Protein AF-A0A2G4T6L5-F1 (afdb_monomer)

Mean predicted aligned error: 5.63 Å

Radius of gyration: 16.47 Å; Cα contacts (8 Å, |Δi|>4): 37; chains: 1; bounding box: 37×14×46 Å

pLDDT: mean 88.45, std 9.18, range [54.03, 96.38]

Sequence (74 aa):
MVATWLEFHKKLRLSIKQFWSVVKSKVKRNKFLEKESLMTRTSEACDSLYLSDFKGFISHPAKCFGKYLNKERL

Foldseek 3Di:
DVVLVVQLVVLLVVLVVVVVVQLVVQVVPDDDDPPDDPVNSSVVSVVPDDVVSVCVSCVVSVVSVVCVVVVDDD

Structure (mmCIF, N/CA/C/O backbone):
data_AF-A0A2G4T6L5-F1
#
_entry.id   AF-A0A2G4T6L5-F1
#
loop_
_atom_site.group_PDB
_atom_site.id
_atom_site.type_symbol
_atom_site.label_atom_id
_atom_site.label_alt_id
_atom_site.label_comp_id
_atom_site.label_asym_id
_atom_site.label_entity_id
_atom_site.label_seq_id
_at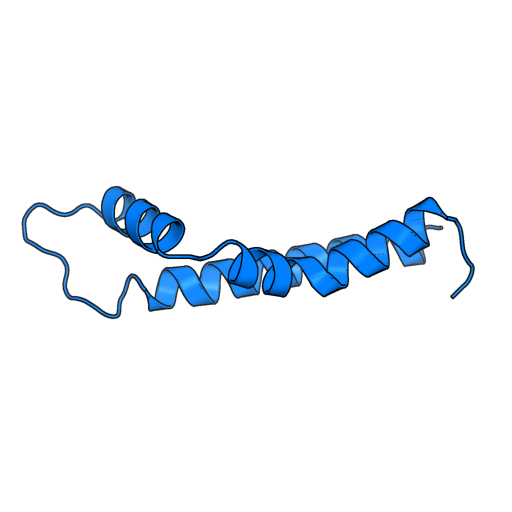om_site.pdbx_PDB_ins_code
_atom_site.Cartn_x
_atom_site.Cartn_y
_atom_site.Cartn_z
_atom_site.occupancy
_atom_site.B_iso_or_equiv
_atom_site.auth_seq_id
_atom_site.auth_comp_id
_atom_site.auth_asym_id
_atom_site.auth_atom_id
_atom_site.pdbx_PDB_model_num
ATOM 1 N N . MET A 1 1 ? 24.273 3.992 -16.760 1.00 62.00 1 MET A N 1
ATOM 2 C CA . MET A 1 1 ? 24.015 2.876 -15.820 1.00 62.00 1 MET A CA 1
ATOM 3 C C . MET A 1 1 ? 23.793 3.359 -14.384 1.00 62.00 1 MET A C 1
ATOM 5 O O . MET A 1 1 ? 22.776 2.997 -13.815 1.00 62.00 1 MET A O 1
ATOM 9 N N . VAL A 1 2 ? 24.647 4.222 -13.811 1.00 73.19 2 VAL A N 1
ATOM 10 C CA . VAL A 1 2 ? 24.432 4.764 -12.443 1.00 73.19 2 VAL A CA 1
ATOM 11 C C . VAL A 1 2 ? 23.160 5.626 -12.336 1.00 73.19 2 VAL A C 1
ATOM 13 O O . VAL A 1 2 ? 22.380 5.471 -11.400 1.00 73.19 2 VAL A O 1
ATOM 16 N N . ALA A 1 3 ? 22.897 6.480 -13.331 1.00 78.19 3 ALA A N 1
ATOM 17 C CA . ALA A 1 3 ? 21.721 7.354 -13.334 1.00 78.19 3 ALA A CA 1
ATOM 18 C C . ALA A 1 3 ? 20.384 6.585 -13.375 1.00 78.19 3 ALA A C 1
ATOM 20 O O . ALA A 1 3 ? 19.459 6.919 -12.642 1.00 78.19 3 A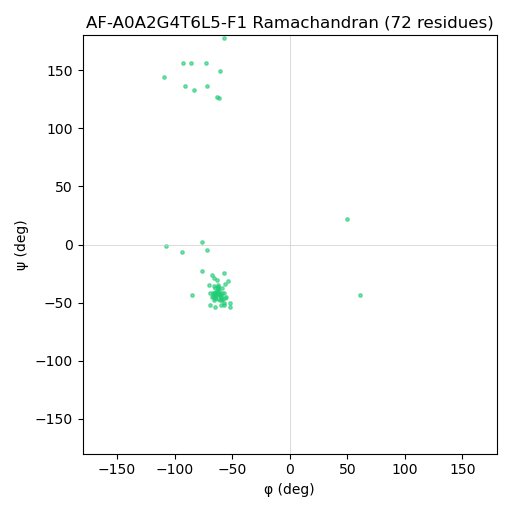LA A O 1
ATOM 21 N N . THR A 1 4 ? 20.283 5.520 -14.178 1.00 79.06 4 THR A N 1
ATOM 22 C CA . THR A 1 4 ? 19.048 4.727 -14.316 1.00 79.06 4 THR A CA 1
ATOM 23 C C . THR A 1 4 ? 18.733 3.905 -13.064 1.00 79.06 4 THR A C 1
ATOM 25 O O . THR A 1 4 ? 17.567 3.787 -12.692 1.00 79.06 4 THR A O 1
ATOM 28 N N . TRP A 1 5 ? 19.758 3.408 -12.364 1.00 79.94 5 TRP A N 1
ATOM 29 C CA . TRP A 1 5 ? 19.595 2.736 -11.071 1.00 79.94 5 TRP A CA 1
ATOM 30 C C . TRP A 1 5 ? 19.121 3.697 -9.971 1.00 79.94 5 TRP A C 1
ATOM 32 O O . TRP A 1 5 ? 18.184 3.394 -9.231 1.00 79.94 5 TRP A O 1
ATOM 42 N N . LEU A 1 6 ? 19.716 4.895 -9.905 1.00 87.00 6 LEU A N 1
ATOM 43 C CA . LEU A 1 6 ? 19.311 5.921 -8.946 1.00 87.00 6 LEU A CA 1
ATOM 44 C C . LEU A 1 6 ? 17.857 6.365 -9.171 1.00 87.00 6 LEU A C 1
ATOM 46 O O . LEU A 1 6 ? 17.103 6.517 -8.209 1.00 87.00 6 LEU A O 1
ATOM 50 N N . GLU A 1 7 ? 17.443 6.542 -10.428 1.00 86.38 7 GLU A N 1
ATOM 51 C CA . GLU A 1 7 ? 16.057 6.882 -10.763 1.00 86.38 7 GLU A CA 1
ATOM 52 C C . GLU A 1 7 ? 15.070 5.768 -10.395 1.00 86.38 7 GLU A C 1
ATOM 54 O O . GLU A 1 7 ? 14.023 6.054 -9.809 1.00 86.38 7 GLU A O 1
ATOM 59 N N . PHE A 1 8 ? 15.414 4.499 -10.636 1.00 87.81 8 PHE A N 1
ATOM 60 C CA . PHE A 1 8 ? 14.611 3.370 -10.162 1.00 87.81 8 PHE A CA 1
ATOM 61 C C . PHE A 1 8 ? 14.426 3.410 -8.637 1.00 87.81 8 PHE A C 1
ATOM 63 O O . PHE A 1 8 ? 13.293 3.377 -8.153 1.00 87.81 8 PHE A O 1
ATOM 70 N N . HIS A 1 9 ? 15.514 3.567 -7.878 1.00 88.81 9 HIS A N 1
ATOM 71 C CA . HIS A 1 9 ? 15.456 3.59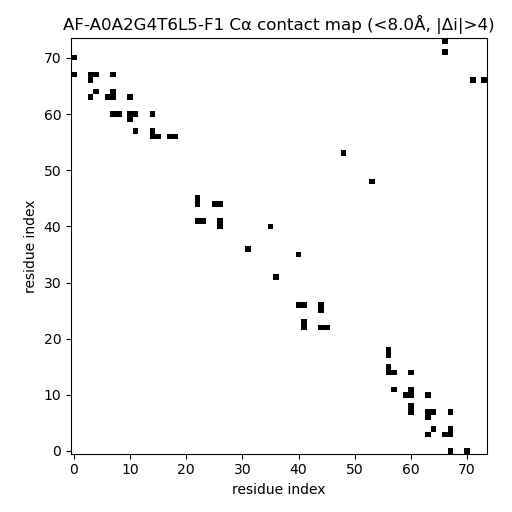5 -6.417 1.00 88.81 9 HIS A CA 1
ATOM 72 C C . HIS A 1 9 ? 14.645 4.790 -5.884 1.00 88.81 9 HIS A C 1
ATOM 74 O O . HIS A 1 9 ? 13.838 4.648 -4.959 1.00 88.81 9 HIS A O 1
ATOM 80 N N . LYS A 1 10 ? 14.788 5.973 -6.500 1.00 92.31 10 LYS A N 1
ATOM 81 C CA . LYS A 1 10 ? 13.964 7.150 -6.176 1.00 92.31 10 LYS A CA 1
ATOM 82 C C . LYS A 1 10 ? 12.476 6.870 -6.393 1.00 92.31 10 LYS A C 1
ATOM 84 O O . LYS A 1 10 ? 11.676 7.175 -5.507 1.00 92.31 10 LYS A O 1
ATOM 89 N N . LYS A 1 11 ? 12.099 6.294 -7.542 1.00 92.44 11 LYS A N 1
ATOM 90 C CA . LYS A 1 11 ? 10.698 5.971 -7.862 1.00 92.44 11 LYS A CA 1
ATOM 91 C C . LYS A 1 11 ? 10.137 4.903 -6.929 1.00 92.44 11 LYS A C 1
ATOM 93 O O . LYS A 1 11 ? 9.039 5.091 -6.418 1.00 92.44 11 LYS A O 1
ATOM 98 N N . LEU A 1 12 ? 10.907 3.862 -6.617 1.00 93.25 12 LEU A N 1
ATOM 99 C CA . LEU A 1 12 ? 10.502 2.826 -5.667 1.00 93.25 12 LEU A CA 1
ATOM 100 C C . LEU A 1 12 ? 10.217 3.418 -4.278 1.00 93.25 12 LEU A C 1
ATOM 102 O O . LEU A 1 12 ? 9.182 3.136 -3.675 1.00 93.25 12 LEU A O 1
ATOM 106 N N . ARG A 1 13 ? 11.088 4.314 -3.793 1.00 94.56 13 ARG A N 1
ATOM 107 C CA . ARG A 1 13 ? 10.884 4.990 -2.505 1.00 94.56 13 ARG A CA 1
ATOM 108 C C . ARG A 1 13 ? 9.619 5.854 -2.490 1.00 94.56 13 ARG A C 1
ATOM 110 O O . ARG A 1 13 ? 8.953 5.936 -1.460 1.00 94.56 13 ARG A O 1
ATOM 117 N N . LEU A 1 14 ? 9.286 6.514 -3.602 1.00 94.62 14 LEU A N 1
ATOM 118 C CA . LEU A 1 14 ? 8.049 7.295 -3.726 1.00 94.62 14 LEU A CA 1
ATOM 119 C C . LEU A 1 14 ? 6.807 6.398 -3.678 1.00 94.62 14 LEU A C 1
ATOM 121 O O 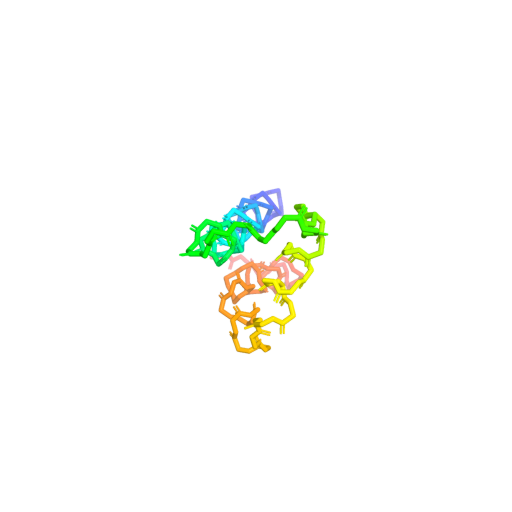. LEU A 1 14 ? 5.866 6.725 -2.959 1.00 94.62 14 LEU A O 1
ATOM 125 N N . SER A 1 15 ? 6.838 5.249 -4.351 1.00 95.88 15 SER A N 1
ATOM 126 C CA . SER A 1 15 ? 5.752 4.264 -4.318 1.00 95.88 15 SER A CA 1
ATOM 127 C C . SER A 1 15 ? 5.504 3.725 -2.909 1.00 95.88 15 SER A C 1
ATOM 129 O O . SER A 1 15 ? 4.360 3.672 -2.466 1.00 95.88 15 SER A O 1
ATOM 131 N N . ILE A 1 16 ? 6.567 3.425 -2.153 1.00 95.12 16 ILE A N 1
ATOM 132 C CA . ILE A 1 16 ? 6.459 3.008 -0.743 1.00 95.12 16 ILE A CA 1
ATOM 133 C C . ILE A 1 16 ? 5.823 4.118 0.109 1.00 95.12 16 ILE A C 1
ATOM 135 O O . ILE A 1 16 ? 4.958 3.852 0.944 1.00 95.12 16 ILE A O 1
ATOM 139 N N . LYS A 1 17 ? 6.212 5.383 -0.108 1.00 96.06 17 LYS A N 1
ATOM 140 C CA . LYS A 1 17 ? 5.600 6.524 0.592 1.00 96.06 17 LYS A CA 1
ATOM 141 C C . LYS A 1 17 ? 4.111 6.671 0.266 1.00 96.06 17 LYS A C 1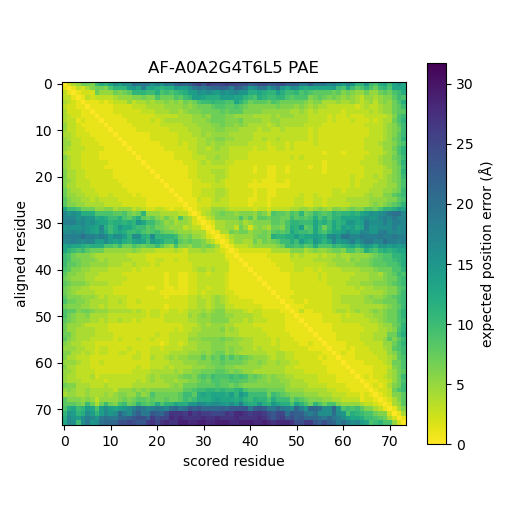
ATOM 143 O O . LYS A 1 17 ? 3.329 6.938 1.176 1.00 96.06 17 LYS A O 1
ATOM 148 N N . GLN A 1 18 ? 3.723 6.498 -0.998 1.00 95.94 18 GLN A N 1
ATOM 149 C CA . GLN A 1 18 ? 2.323 6.559 -1.430 1.00 95.94 18 GLN A CA 1
ATOM 150 C C . GLN A 1 18 ? 1.495 5.424 -0.826 1.00 95.94 18 GLN A C 1
ATOM 152 O O . GLN A 1 18 ? 0.445 5.696 -0.246 1.00 95.94 18 GLN A O 1
ATOM 157 N N . PHE A 1 19 ? 2.006 4.191 -0.867 1.00 96.38 19 PHE A N 1
ATOM 158 C CA . PHE A 1 19 ? 1.390 3.033 -0.218 1.00 96.38 19 PHE A CA 1
ATOM 159 C C . PHE A 1 19 ? 1.082 3.322 1.258 1.00 96.38 19 PHE A C 1
ATOM 161 O O . PHE A 1 19 ? -0.069 3.256 1.690 1.00 96.38 19 PHE A O 1
ATOM 168 N N . TRP A 1 20 ? 2.089 3.761 2.021 1.00 96.25 20 TRP A N 1
ATOM 169 C CA . TRP A 1 20 ? 1.897 4.071 3.436 1.00 96.25 20 TRP A CA 1
ATOM 170 C C . TRP A 1 20 ? 0.974 5.263 3.675 1.00 96.25 20 TRP A C 1
ATOM 172 O O . TRP A 1 20 ? 0.325 5.322 4.716 1.00 96.25 20 TRP A O 1
ATOM 182 N N . SER A 1 21 ? 0.895 6.221 2.750 1.00 96.12 21 SER A N 1
ATOM 183 C CA . SER A 1 21 ? -0.088 7.305 2.831 1.00 96.12 21 SER A CA 1
ATOM 184 C C . SER A 1 21 ? -1.512 6.748 2.815 1.00 96.12 21 SER A C 1
ATOM 186 O O . SER A 1 21 ? -2.306 7.092 3.686 1.00 96.12 21 SER A O 1
ATOM 188 N N . VAL A 1 22 ? -1.812 5.836 1.885 1.00 95.31 22 VAL A N 1
ATOM 189 C CA . VAL A 1 22 ? -3.137 5.213 1.753 1.00 95.31 22 VAL A CA 1
ATOM 190 C C . VAL A 1 22 ? -3.467 4.335 2.959 1.00 95.31 22 VAL A C 1
ATOM 192 O O . VAL A 1 22 ? -4.537 4.492 3.546 1.00 95.31 22 VAL A O 1
ATOM 195 N N . VAL A 1 23 ? -2.544 3.463 3.380 1.00 95.56 23 VAL A N 1
ATOM 196 C CA . VAL A 1 23 ? -2.741 2.589 4.552 1.00 95.56 23 VAL A CA 1
ATOM 197 C C . VAL A 1 23 ? -3.003 3.418 5.809 1.00 95.56 23 VAL A C 1
ATOM 199 O O . VAL A 1 23 ? -3.982 3.180 6.514 1.00 95.56 23 VAL A O 1
ATOM 202 N N . LYS A 1 24 ? -2.204 4.465 6.057 1.00 95.00 24 LYS A N 1
ATOM 203 C CA . LYS A 1 24 ? -2.409 5.366 7.205 1.00 95.00 24 LYS A CA 1
ATOM 204 C C . LYS A 1 24 ? -3.735 6.118 7.151 1.00 95.00 24 LYS A C 1
ATOM 206 O O . LYS A 1 24 ? -4.245 6.467 8.208 1.00 95.00 24 LYS A O 1
ATOM 211 N N . SER A 1 25 ? -4.257 6.410 5.962 1.00 94.62 25 SER A N 1
ATOM 212 C CA . SER A 1 25 ? -5.580 7.018 5.794 1.00 94.62 25 SER A CA 1
ATOM 213 C C . SER A 1 25 ? -6.732 6.029 5.998 1.00 94.62 25 SER A C 1
ATOM 215 O O . SER A 1 25 ? -7.838 6.481 6.274 1.00 94.62 25 SER A O 1
ATOM 217 N N . LYS A 1 26 ? -6.506 4.716 5.844 1.00 93.44 26 LYS A N 1
ATOM 218 C CA . LYS A 1 26 ? -7.496 3.645 6.092 1.00 93.44 26 LYS A CA 1
ATOM 219 C C . LYS A 1 26 ? -7.555 3.214 7.563 1.00 93.44 26 LYS A C 1
ATOM 221 O O . LYS A 1 26 ? -8.640 3.172 8.137 1.00 93.44 26 LYS A O 1
ATOM 226 N N . VAL A 1 27 ? -6.393 3.056 8.210 1.00 92.94 27 VAL A N 1
ATOM 227 C CA . VAL A 1 27 ? -6.245 3.325 9.662 1.00 92.94 27 VAL A CA 1
ATOM 228 C C . VAL A 1 27 ? -6.679 4.796 9.881 1.00 92.94 27 VAL A C 1
ATOM 230 O O . VAL A 1 27 ? -7.000 5.451 8.922 1.00 92.94 27 VAL A O 1
ATOM 233 N N . LYS A 1 28 ? -6.749 5.445 11.037 1.00 89.94 28 LYS A N 1
ATOM 234 C CA . LYS A 1 28 ? -7.276 6.841 11.184 1.00 89.94 28 LYS A CA 1
ATOM 235 C C . LYS A 1 28 ? -8.748 7.107 10.787 1.00 89.94 28 LYS A C 1
ATOM 237 O O . LYS A 1 28 ? -9.392 7.819 11.544 1.00 89.94 28 LYS A O 1
ATOM 242 N N . ARG A 1 29 ? -9.295 6.605 9.667 1.00 85.62 29 ARG A N 1
ATOM 243 C CA . ARG A 1 29 ? -10.691 6.849 9.234 1.00 85.62 29 ARG A CA 1
ATOM 244 C C . ARG A 1 29 ? -11.711 6.381 10.271 1.00 85.62 29 ARG A C 1
ATOM 246 O O . ARG A 1 29 ? -12.694 7.074 10.497 1.00 85.62 29 ARG A O 1
ATOM 253 N N . ASN A 1 30 ? -11.440 5.259 10.933 1.00 79.81 30 ASN A N 1
ATOM 254 C CA . ASN A 1 30 ? -12.300 4.706 11.977 1.00 79.81 30 ASN A CA 1
ATOM 255 C C . ASN A 1 30 ? -11.638 4.849 13.355 1.00 79.81 30 ASN A C 1
ATOM 257 O O . ASN A 1 30 ? -10.418 4.677 13.477 1.00 79.81 30 ASN A O 1
ATOM 261 N N . LYS A 1 31 ? -12.429 5.099 14.406 1.00 83.81 31 LYS A N 1
ATOM 262 C CA . LYS A 1 31 ? -11.950 4.969 15.794 1.00 83.81 31 LYS A CA 1
ATOM 263 C C . LYS A 1 31 ? -11.512 3.524 16.051 1.00 83.81 31 LYS A C 1
ATOM 265 O O . LYS A 1 31 ? -12.004 2.611 15.395 1.00 83.81 31 LYS A O 1
ATOM 270 N N . PHE A 1 32 ? -10.536 3.345 16.934 1.00 85.00 32 PHE A N 1
ATOM 271 C CA . PHE A 1 32 ? -10.139 2.015 17.388 1.00 85.00 32 PHE A CA 1
ATOM 272 C C . PHE A 1 32 ? -11.234 1.456 18.291 1.00 85.00 32 PHE A C 1
ATOM 274 O O . PHE A 1 32 ? -11.752 2.187 19.139 1.00 85.00 32 PHE A O 1
ATOM 281 N N . LEU A 1 33 ? -11.578 0.184 18.110 1.00 83.62 33 LEU A N 1
ATOM 282 C CA . LEU A 1 33 ? -12.358 -0.537 19.111 1.00 83.62 33 LEU A CA 1
ATOM 283 C C . LEU A 1 33 ? -11.480 -0.840 20.331 1.00 83.62 33 LEU A C 1
ATOM 285 O O . LEU A 1 33 ? -10.260 -0.936 20.226 1.00 83.62 33 LEU A O 1
ATOM 289 N N . GLU A 1 34 ? -12.107 -1.038 21.487 1.00 80.25 34 GLU A N 1
ATOM 290 C CA . GLU A 1 34 ? -11.430 -1.237 22.778 1.00 80.25 34 GLU A CA 1
ATOM 291 C C . GLU A 1 34 ? -10.450 -2.432 22.785 1.00 80.25 34 GLU A C 1
ATOM 293 O O . GLU A 1 34 ? -9.489 -2.448 23.548 1.00 80.25 34 GLU A O 1
ATOM 298 N N . LYS A 1 35 ? -10.665 -3.415 21.896 1.00 84.81 35 LYS A N 1
ATOM 299 C CA . LYS A 1 35 ? -9.834 -4.624 21.737 1.00 84.81 35 LYS A CA 1
ATOM 300 C C . LYS A 1 35 ? -8.973 -4.642 20.466 1.00 84.81 35 LYS A C 1
ATOM 302 O O . LYS A 1 35 ? -8.251 -5.610 20.240 1.00 84.81 35 LYS A O 1
ATOM 307 N N . GLU A 1 36 ? -9.051 -3.620 19.615 1.00 87.19 36 GLU A N 1
ATOM 308 C CA . GLU A 1 36 ? -8.277 -3.574 18.372 1.00 87.19 36 GLU A CA 1
ATOM 309 C C . GLU A 1 36 ? -6.856 -3.063 18.609 1.00 87.19 36 GLU A C 1
ATOM 311 O O . GLU A 1 36 ? -6.638 -2.013 19.215 1.00 87.19 36 GLU A O 1
ATOM 316 N N . SER A 1 37 ? -5.875 -3.764 18.041 1.00 90.19 37 SER A N 1
ATOM 317 C CA . SER A 1 37 ? -4.491 -3.298 18.013 1.00 90.19 37 SER A CA 1
ATOM 318 C C . SER A 1 37 ? -4.182 -2.520 16.729 1.00 90.19 37 SER A C 1
ATOM 320 O O . SER A 1 37 ? -4.792 -2.731 15.676 1.00 90.19 37 SER A O 1
ATOM 322 N N . LEU A 1 38 ? -3.164 -1.652 16.781 1.00 91.94 38 LEU A N 1
ATOM 323 C CA . LEU A 1 38 ? -2.619 -0.993 15.585 1.00 91.94 38 LEU A CA 1
ATOM 324 C C . LEU A 1 38 ? -2.164 -2.008 14.528 1.00 91.94 38 LEU A C 1
ATOM 326 O O . LEU A 1 38 ? -2.296 -1.741 13.334 1.00 91.94 38 LEU A O 1
ATOM 330 N N . MET A 1 39 ? -1.657 -3.163 14.963 1.00 93.12 39 MET A N 1
ATOM 331 C CA . MET A 1 39 ? -1.205 -4.230 14.077 1.00 93.12 39 MET A CA 1
ATOM 332 C C . MET A 1 39 ? -2.375 -4.812 13.282 1.00 93.12 39 MET A C 1
ATOM 334 O O . MET A 1 39 ? -2.335 -4.772 12.057 1.00 93.12 39 MET A O 1
ATOM 338 N N . THR A 1 40 ? -3.440 -5.250 13.961 1.00 93.31 40 THR A N 1
ATOM 339 C CA . THR A 1 40 ? -4.640 -5.832 13.331 1.00 93.31 40 THR A CA 1
ATOM 340 C C . THR A 1 40 ? -5.243 -4.877 12.303 1.00 93.31 40 THR A C 1
ATOM 342 O O . THR A 1 40 ? -5.478 -5.245 11.158 1.00 93.31 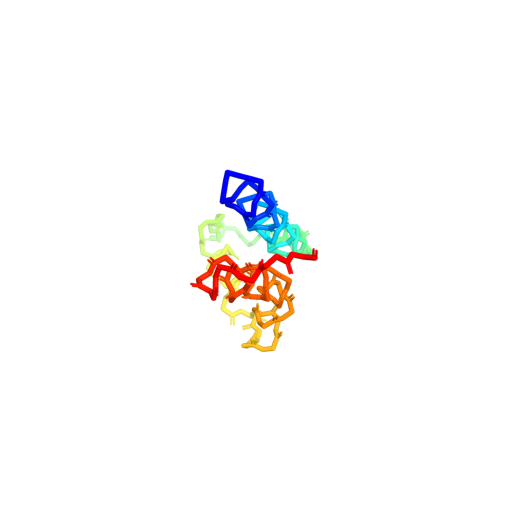40 THR A O 1
ATOM 345 N N . ARG A 1 41 ? -5.358 -3.599 12.670 1.00 92.56 41 ARG A N 1
ATOM 346 C CA . ARG A 1 41 ? -5.865 -2.531 11.801 1.00 92.56 41 ARG A CA 1
ATOM 347 C C . ARG A 1 41 ? -4.982 -2.236 10.598 1.00 92.56 41 ARG A C 1
ATOM 349 O O . ARG A 1 41 ? -5.477 -1.856 9.540 1.00 92.56 41 ARG A O 1
ATOM 356 N N . THR A 1 42 ? -3.668 -2.338 10.770 1.00 94.62 42 THR A N 1
ATOM 357 C CA . THR A 1 42 ? -2.728 -2.162 9.660 1.00 94.62 42 THR A CA 1
ATOM 358 C C . THR A 1 42 ? -2.850 -3.331 8.690 1.00 94.62 42 THR A C 1
ATOM 360 O O . THR A 1 42 ? -2.895 -3.086 7.488 1.00 94.62 42 THR A O 1
ATOM 363 N N . SER A 1 43 ? -2.978 -4.563 9.195 1.00 94.56 43 SER A N 1
ATOM 364 C CA . SER A 1 43 ? -3.235 -5.748 8.370 1.00 94.56 43 SER A CA 1
ATOM 365 C C . SER A 1 43 ? -4.539 -5.611 7.587 1.00 94.56 43 SER A C 1
ATOM 367 O O . SER A 1 43 ? -4.505 -5.649 6.365 1.00 94.56 43 SER A O 1
ATOM 369 N N . GLU A 1 44 ? -5.655 -5.292 8.245 1.00 93.88 44 GLU A N 1
ATOM 370 C CA . GLU A 1 44 ? -6.948 -5.074 7.575 1.00 93.88 44 GLU A CA 1
ATOM 371 C C . GLU A 1 44 ? -6.893 -3.946 6.534 1.00 93.88 44 GLU A C 1
ATOM 373 O O . GLU A 1 44 ? -7.439 -4.055 5.433 1.00 93.88 44 GLU A O 1
ATOM 378 N N . ALA A 1 45 ? -6.212 -2.840 6.850 1.00 94.75 45 ALA A N 1
ATOM 379 C CA . ALA A 1 45 ? -6.030 -1.745 5.906 1.00 94.75 45 ALA A CA 1
ATOM 380 C C . ALA A 1 45 ? -5.234 -2.184 4.667 1.00 94.75 45 ALA A C 1
ATOM 382 O O . ALA A 1 45 ? -5.581 -1.755 3.565 1.00 94.75 45 ALA A O 1
ATOM 383 N N . CYS A 1 46 ? -4.215 -3.031 4.833 1.00 95.31 46 CYS A N 1
ATOM 384 C CA . CYS A 1 46 ? -3.468 -3.638 3.733 1.00 95.31 46 CYS A CA 1
ATOM 385 C C . CYS A 1 46 ? -4.325 -4.628 2.931 1.00 95.31 46 CYS A C 1
ATOM 387 O O . CYS A 1 46 ? -4.338 -4.537 1.707 1.00 95.31 46 CYS A O 1
ATOM 389 N N . ASP A 1 47 ? -5.079 -5.503 3.598 1.00 95.19 47 ASP A N 1
ATOM 390 C CA . ASP A 1 47 ? -5.926 -6.525 2.963 1.00 95.19 47 ASP A CA 1
ATOM 391 C C . ASP A 1 47 ? -7.105 -5.909 2.195 1.00 95.19 47 ASP A C 1
ATOM 393 O O . ASP A 1 47 ? -7.581 -6.455 1.204 1.00 95.19 47 ASP A O 1
ATOM 397 N N . SER A 1 48 ? -7.546 -4.716 2.601 1.00 94.81 48 SER A N 1
ATOM 398 C CA . SER A 1 48 ? -8.573 -3.940 1.895 1.00 94.81 48 SER A CA 1
ATOM 399 C C . SER A 1 48 ? -8.083 -3.237 0.617 1.00 94.81 48 SER A C 1
ATOM 401 O O . SER A 1 48 ? -8.830 -2.439 0.036 1.00 94.81 48 SER A O 1
ATOM 403 N N . LEU A 1 49 ? -6.816 -3.416 0.23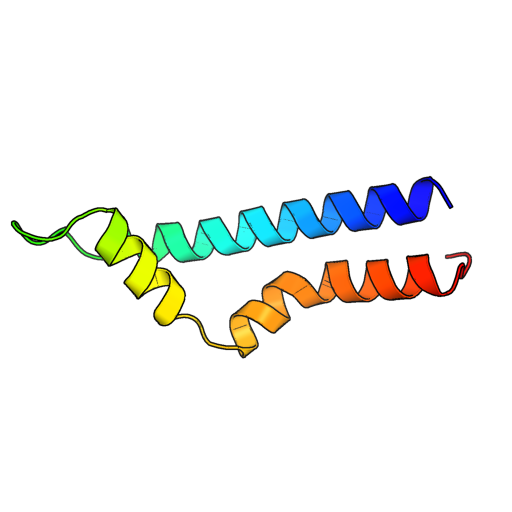0 1.00 95.12 49 LEU A N 1
ATOM 404 C CA . LEU A 1 49 ? -6.265 -2.899 -1.023 1.00 95.12 49 LEU A CA 1
ATOM 405 C C . LEU A 1 49 ? -6.425 -3.936 -2.129 1.00 95.12 49 LEU A C 1
ATOM 407 O O . LEU A 1 49 ? -6.125 -5.114 -1.959 1.00 95.12 49 LEU A O 1
ATOM 411 N N . TYR A 1 50 ? -6.835 -3.476 -3.303 1.00 94.75 50 TYR A N 1
ATOM 412 C CA . TYR A 1 50 ? -6.957 -4.326 -4.475 1.00 94.75 50 TYR A CA 1
ATOM 413 C C . TYR A 1 50 ? -5.619 -4.435 -5.203 1.00 94.75 50 TYR A C 1
ATOM 415 O O . TYR A 1 50 ? -4.789 -3.525 -5.180 1.00 94.75 50 TYR A O 1
ATOM 423 N N . LEU A 1 51 ? -5.433 -5.516 -5.966 1.00 93.06 51 LEU A N 1
ATOM 424 C CA . LEU A 1 51 ? -4.266 -5.679 -6.841 1.00 93.06 51 LEU A CA 1
ATOM 425 C C . LEU A 1 51 ? -4.076 -4.482 -7.798 1.00 93.06 51 LEU A C 1
ATOM 427 O O . LEU A 1 51 ? -2.948 -4.138 -8.152 1.00 93.06 51 LEU A O 1
ATOM 431 N N . SER A 1 52 ? -5.167 -3.826 -8.207 1.00 93.75 52 SER A N 1
ATOM 432 C CA . SER A 1 52 ? -5.136 -2.596 -9.007 1.00 93.75 52 SER A CA 1
ATOM 433 C C . SER A 1 52 ? -4.453 -1.430 -8.290 1.00 93.75 52 SER A C 1
ATOM 435 O O . SER A 1 52 ? -3.719 -0.684 -8.936 1.00 93.75 52 SER A O 1
ATOM 437 N N . ASP A 1 53 ? -4.627 -1.301 -6.973 1.00 93.94 53 ASP A N 1
ATOM 438 C CA . ASP A 1 53 ? -3.968 -0.265 -6.173 1.00 93.94 53 ASP A CA 1
ATOM 439 C C . ASP A 1 53 ? -2.453 -0.490 -6.179 1.00 93.94 53 ASP A C 1
ATOM 441 O O . ASP A 1 53 ? -1.678 0.423 -6.474 1.00 93.94 53 ASP A O 1
ATOM 445 N N . PHE A 1 54 ? -2.028 -1.744 -5.973 1.00 92.25 54 PHE A N 1
ATOM 446 C CA . PHE A 1 54 ? -0.619 -2.131 -6.049 1.00 92.25 54 PHE A CA 1
ATOM 447 C C . PHE A 1 54 ? -0.021 -1.857 -7.428 1.00 92.25 54 PHE A C 1
ATOM 449 O O . PHE A 1 54 ? 1.056 -1.264 -7.506 1.00 92.25 54 PHE A O 1
ATOM 456 N N . LYS A 1 55 ? -0.731 -2.206 -8.512 1.00 93.44 55 LYS A N 1
ATOM 457 C CA . LYS A 1 55 ? -0.326 -1.858 -9.887 1.00 93.44 55 LYS A CA 1
ATOM 458 C C . LYS A 1 55 ? -0.154 -0.349 -10.058 1.00 93.44 55 LYS A C 1
ATOM 460 O O . LYS A 1 55 ? 0.831 0.074 -10.662 1.00 93.44 55 LYS A O 1
ATOM 465 N N . GLY A 1 56 ? -1.056 0.455 -9.495 1.00 93.75 56 GLY A N 1
ATOM 466 C CA . GLY A 1 56 ? -0.938 1.912 -9.465 1.00 93.75 56 GLY A CA 1
ATOM 467 C C . GLY A 1 56 ? 0.360 2.368 -8.798 1.00 93.75 56 GLY A C 1
ATOM 468 O O . GLY A 1 56 ? 1.141 3.094 -9.419 1.00 93.75 56 GLY A O 1
ATOM 469 N N . PHE A 1 57 ? 0.642 1.870 -7.588 1.00 93.50 57 PHE A N 1
ATOM 470 C CA . PHE A 1 57 ? 1.848 2.224 -6.832 1.00 93.50 57 PHE A CA 1
ATOM 471 C C . PHE A 1 57 ? 3.136 1.844 -7.571 1.00 93.50 57 PHE A C 1
ATOM 473 O O . PHE A 1 57 ? 4.077 2.636 -7.593 1.00 93.50 57 PHE A O 1
ATOM 480 N N . ILE A 1 58 ? 3.202 0.661 -8.192 1.00 94.62 58 ILE A N 1
ATOM 481 C CA . ILE A 1 58 ? 4.446 0.145 -8.793 1.00 94.62 58 ILE A CA 1
ATOM 482 C C . ILE A 1 58 ? 4.616 0.469 -10.282 1.00 94.62 58 ILE A C 1
ATOM 484 O O . ILE A 1 58 ? 5.682 0.205 -10.834 1.00 94.62 58 ILE A O 1
ATOM 488 N N . SER A 1 59 ? 3.610 1.048 -10.938 1.00 93.44 59 SER A N 1
ATOM 489 C CA . SER A 1 59 ? 3.609 1.308 -12.387 1.00 93.44 59 SER A CA 1
ATOM 490 C C . SER A 1 59 ? 4.865 2.051 -12.870 1.00 93.44 59 SER A C 1
ATOM 492 O O . SER A 1 59 ? 5.555 1.619 -13.797 1.00 93.44 59 SER A O 1
ATOM 494 N N . HIS A 1 60 ? 5.211 3.151 -12.201 1.00 90.56 60 HIS A N 1
ATOM 495 C CA . HIS A 1 60 ? 6.380 3.963 -12.523 1.00 90.56 60 HIS A CA 1
ATOM 496 C C . HIS A 1 60 ? 7.721 3.277 -12.222 1.00 90.56 60 HIS A C 1
ATOM 498 O O . HIS A 1 60 ? 8.555 3.235 -13.132 1.00 90.56 60 HIS A O 1
ATOM 504 N N . PRO A 1 61 ? 7.983 2.744 -11.008 1.00 92.31 61 PRO A N 1
ATOM 505 C CA . PRO A 1 61 ? 9.238 2.043 -10.754 1.00 92.31 61 PRO A CA 1
ATOM 506 C C . PRO A 1 61 ? 9.402 0.797 -11.627 1.00 92.31 61 PRO A C 1
ATOM 508 O O . PRO A 1 61 ? 10.513 0.564 -12.087 1.00 92.31 61 PRO A O 1
ATOM 511 N N . ALA A 1 62 ? 8.334 0.057 -11.945 1.00 91.06 62 ALA A N 1
ATOM 512 C CA . ALA A 1 62 ? 8.402 -1.081 -12.866 1.00 91.06 62 ALA A CA 1
ATOM 513 C C . ALA A 1 62 ? 8.868 -0.654 -14.269 1.00 91.06 62 ALA A C 1
ATOM 515 O O . ALA A 1 62 ? 9.764 -1.270 -14.844 1.00 91.06 62 ALA A O 1
ATOM 516 N N . LYS A 1 63 ? 8.341 0.464 -14.790 1.00 89.00 63 LYS A N 1
ATOM 517 C CA . LYS A 1 63 ? 8.794 1.039 -16.067 1.00 89.00 63 LYS A CA 1
ATOM 518 C C . LYS A 1 63 ? 10.264 1.473 -16.019 1.00 89.00 63 LYS A C 1
ATOM 520 O O . LYS A 1 63 ? 11.007 1.226 -16.966 1.00 89.00 63 LYS A O 1
ATOM 525 N N . CYS A 1 64 ? 10.699 2.116 -14.933 1.00 87.75 64 CYS A N 1
ATOM 526 C CA . CYS A 1 64 ? 12.103 2.507 -14.748 1.00 87.75 64 CYS A CA 1
ATOM 527 C C . CYS A 1 64 ? 13.034 1.294 -14.627 1.00 87.75 64 CYS A C 1
ATOM 529 O O . CYS A 1 64 ? 14.140 1.323 -15.160 1.00 87.75 64 CYS A O 1
ATOM 531 N N . PHE A 1 65 ? 12.578 0.232 -13.963 1.00 88.31 65 PHE A N 1
ATOM 532 C CA . PHE A 1 65 ? 13.322 -1.013 -13.824 1.00 88.31 65 PHE A CA 1
ATOM 533 C C . PHE A 1 65 ? 13.524 -1.705 -15.173 1.00 88.31 65 PHE A C 1
ATOM 535 O O . PHE A 1 65 ? 14.646 -2.086 -15.487 1.00 88.31 65 PHE A O 1
ATOM 542 N N . GLY A 1 66 ? 12.485 -1.774 -16.013 1.00 87.25 66 GLY A 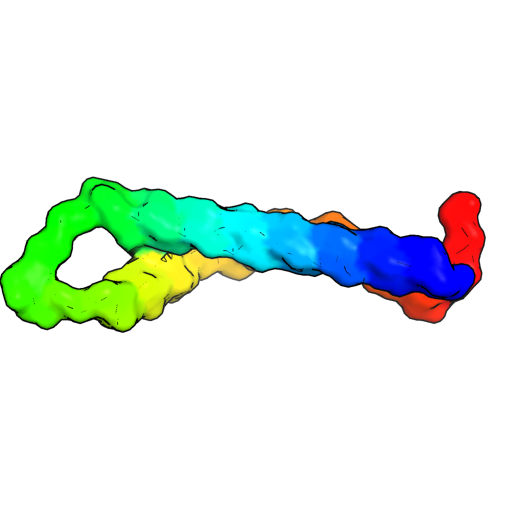N 1
ATOM 543 C CA . GLY A 1 66 ? 12.604 -2.300 -17.378 1.00 87.25 66 GLY A CA 1
ATOM 544 C C . GLY A 1 66 ? 13.662 -1.559 -18.203 1.00 87.25 66 GLY A C 1
ATOM 545 O O . GLY A 1 66 ? 14.544 -2.186 -18.781 1.00 87.25 66 GLY A O 1
ATOM 546 N N . LYS A 1 67 ? 13.663 -0.218 -18.160 1.00 83.19 67 LYS A N 1
ATOM 547 C CA . LYS A 1 67 ? 14.701 0.601 -18.818 1.00 83.19 67 LYS A CA 1
ATOM 548 C C . LYS A 1 67 ? 16.106 0.335 -18.273 1.00 83.19 67 LYS A C 1
ATOM 550 O O . LYS A 1 67 ? 17.070 0.302 -19.033 1.00 83.19 67 LYS A O 1
ATOM 555 N N . TYR A 1 68 ? 16.231 0.160 -16.955 1.00 81.06 68 TYR A N 1
ATOM 556 C CA . TYR A 1 68 ? 17.501 -0.198 -16.323 1.00 81.06 68 TYR A CA 1
ATOM 557 C C . TYR A 1 68 ? 18.011 -1.560 -16.817 1.00 81.06 68 TYR A C 1
ATOM 559 O O . TYR A 1 68 ? 19.177 -1.654 -17.200 1.00 81.06 68 TYR A O 1
ATOM 567 N N . LEU A 1 69 ? 17.144 -2.578 -16.857 1.00 84.56 69 LEU A N 1
ATOM 568 C CA . LEU A 1 69 ? 17.494 -3.925 -17.316 1.00 84.56 69 LEU A CA 1
ATOM 569 C C . LEU A 1 6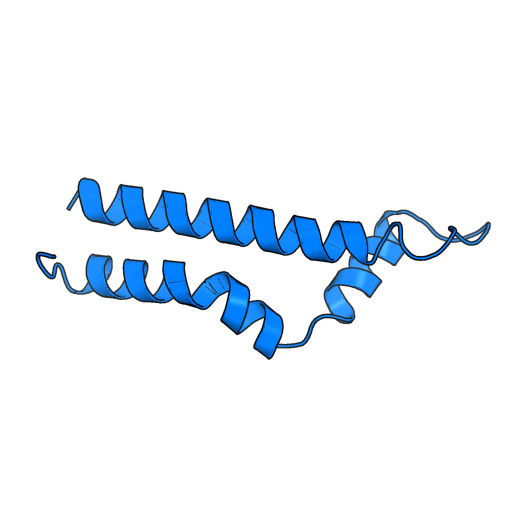9 ? 17.888 -3.953 -18.794 1.00 84.56 69 LEU A C 1
ATOM 571 O O . LEU A 1 69 ? 18.901 -4.556 -19.140 1.00 84.56 69 LEU A O 1
ATOM 575 N N . ASN A 1 70 ? 17.149 -3.244 -19.649 1.00 82.19 70 ASN A N 1
ATOM 576 C CA . ASN A 1 70 ? 17.418 -3.209 -21.087 1.00 82.19 70 ASN A CA 1
ATOM 577 C C . ASN A 1 70 ? 18.684 -2.413 -21.451 1.00 82.19 70 ASN A C 1
ATOM 579 O O . ASN A 1 70 ? 19.051 -2.358 -22.622 1.00 82.19 70 ASN A O 1
ATOM 583 N N . LYS A 1 71 ? 19.352 -1.764 -20.479 1.00 69.75 71 LYS A N 1
ATOM 584 C CA . LYS A 1 71 ? 20.457 -0.808 -20.702 1.00 69.75 71 LYS A CA 1
ATOM 585 C C . LYS A 1 71 ? 20.119 0.264 -21.749 1.00 69.75 71 LYS A C 1
ATOM 587 O O . LYS A 1 71 ? 21.026 0.872 -22.319 1.00 69.75 71 LYS A O 1
ATOM 592 N N . GLU A 1 72 ? 18.832 0.516 -21.982 1.00 65.31 72 GLU A N 1
ATOM 593 C CA . GLU A 1 72 ? 18.368 1.528 -22.920 1.00 65.31 72 GLU A CA 1
ATOM 594 C C . GLU A 1 72 ? 18.878 2.891 -22.442 1.00 65.31 72 GLU A C 1
ATOM 596 O O . GLU A 1 72 ? 18.688 3.283 -21.283 1.00 65.31 72 GLU A O 1
ATOM 601 N N . ARG A 1 73 ? 19.573 3.612 -23.330 1.00 54.56 73 ARG A N 1
ATOM 602 C CA . ARG A 1 73 ? 19.781 5.046 -23.134 1.00 54.56 73 ARG A CA 1
ATOM 603 C C . ARG A 1 73 ? 18.400 5.699 -23.181 1.00 54.56 73 ARG A C 1
ATOM 605 O O . ARG A 1 73 ? 17.638 5.441 -24.107 1.00 54.56 73 ARG A O 1
ATOM 612 N N . LEU A 1 74 ? 18.092 6.478 -22.144 1.00 54.03 74 LEU A N 1
ATOM 613 C CA . LEU A 1 74 ? 16.951 7.392 -22.152 1.00 54.03 74 LEU A CA 1
ATOM 614 C C . LEU A 1 74 ? 17.072 8.381 -23.308 1.00 54.03 74 LEU A C 1
ATOM 616 O O . LEU A 1 74 ? 18.214 8.845 -23.535 1.00 54.03 74 LEU A O 1
#

Secondary structure (DSSP, 8-state):
-HHHHHHHHHHHHHHHHHHHHHHHHHTTTSPPPTT--HHHHHHHHHHTS-HHHHHHHHHHHHHHHHHHHTT---

Organism: NCBI:txid1340429

Solvent-accessible surface area (backbone atoms only — not comparable to full-atom values): 4214 Å² total; per-residue (Å²): 111,71,65,44,51,53,51,24,53,53,39,44,54,49,24,54,52,52,52,51,52,54,37,55,56,54,33,79,73,57,83,78,55,99,86,59,50,72,64,61,43,50,50,52,32,54,69,71,52,53,74,66,54,54,49,62,46,42,49,62,26,52,54,37,43,52,42,46,73,68,66,55,81,128